Protein AF-A0A9P8M024-F1 (afdb_monomer_lite)

pLDDT: mean 74.9, std 19.81, range [36.81, 94.94]

Secondary structure (DSSP, 8-state):
---SSPPHHHHHHHHHHHHTSPTTSPP-HHHHHHHHSSS-HHHHHHHIIIIIHHHHTTPPP-------HHHHHHHHHHHHHTTS-HHHHHHHHTS-HHHHHHHHHHHHHHHTTSSGGGS----GGGSSSSSSTTSTTSS--

Radius of gyration: 23.08 Å; chains: 1; bounding box: 44×34×70 Å

Foldseek 3Di:
DADPDDDPVLLVLLLVQVVPDDPPDDRDLQVSCVSSVRHHSVRSVVCCVVPVVCVNPVHDHPPPPPDDPVNLVLLVVLCVVVVNPLVSSCVVSVHDSCVSVVSPVVVVVVLVVDDVVPDPPDPPVPVVPVVVVVVVPPPDD

Structure (mmCIF, N/CA/C/O backbone):
data_AF-A0A9P8M024-F1
#
_entry.id   AF-A0A9P8M024-F1
#
loop_
_atom_site.group_PDB
_atom_site.id
_atom_site.type_symbol
_atom_site.label_atom_id
_atom_site.label_alt_id
_atom_site.label_comp_id
_atom_site.label_asym_id
_atom_site.label_entity_id
_atom_site.label_seq_id
_atom_site.pdbx_PDB_ins_code
_atom_site.Cartn_x
_atom_site.Cartn_y
_atom_site.Cartn_z
_atom_site.occupancy
_atom_site.B_iso_or_equiv
_atom_site.auth_seq_id
_atom_site.auth_comp_id
_atom_site.auth_asym_id
_atom_site.auth_atom_id
_atom_site.pdbx_PDB_model_num
ATOM 1 N N . MET A 1 1 ? -18.719 12.873 7.281 1.00 48.31 1 MET A N 1
ATOM 2 C CA . MET A 1 1 ? -17.570 13.326 6.463 1.00 48.31 1 MET A CA 1
ATOM 3 C C . MET A 1 1 ? -16.414 12.363 6.687 1.00 48.31 1 MET A C 1
ATOM 5 O O . MET A 1 1 ? -15.939 12.270 7.809 1.00 48.31 1 MET A O 1
ATOM 9 N N . THR A 1 2 ? -15.994 11.594 5.681 1.00 57.56 2 THR A N 1
ATOM 10 C CA . THR A 1 2 ? -14.874 10.648 5.835 1.00 57.56 2 THR A CA 1
ATOM 11 C C . THR A 1 2 ? -13.555 11.346 5.506 1.00 57.56 2 THR A C 1
ATOM 13 O O . THR A 1 2 ? -13.323 11.699 4.348 1.00 57.56 2 THR A O 1
ATOM 16 N N . SER A 1 3 ? -12.691 11.548 6.504 1.00 70.75 3 SER A N 1
ATOM 17 C CA . SER A 1 3 ? -11.359 12.141 6.294 1.00 70.75 3 SER A CA 1
ATOM 18 C C . SER A 1 3 ? -10.456 11.226 5.451 1.00 70.75 3 SER A C 1
ATOM 20 O O . SER A 1 3 ? -10.525 9.998 5.563 1.00 70.75 3 SER A O 1
ATOM 22 N N . ARG A 1 4 ? -9.591 11.824 4.617 1.00 77.25 4 ARG A N 1
ATOM 23 C CA . ARG A 1 4 ?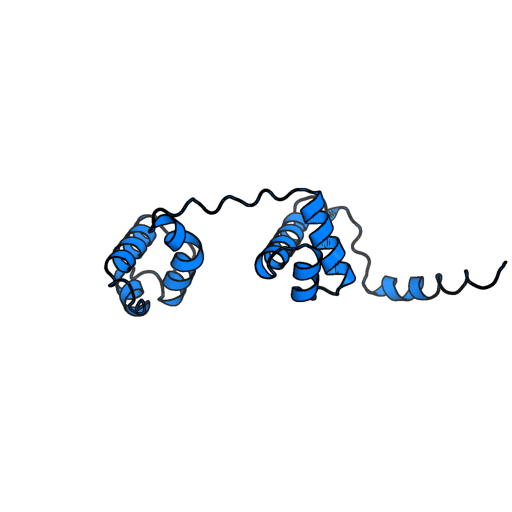 -8.552 11.104 3.853 1.00 77.25 4 ARG A CA 1
ATOM 24 C C . ARG A 1 4 ? -7.382 10.653 4.728 1.00 77.25 4 ARG A C 1
ATOM 26 O O . ARG A 1 4 ? -6.722 9.674 4.386 1.00 77.25 4 ARG A O 1
ATOM 33 N N . THR A 1 5 ? -7.113 11.355 5.824 1.00 86.00 5 THR A N 1
ATOM 34 C CA . THR A 1 5 ? -5.996 11.064 6.727 1.00 86.00 5 THR A CA 1
ATOM 35 C C . THR A 1 5 ? -6.438 10.125 7.848 1.00 86.00 5 THR A C 1
ATOM 37 O O . THR A 1 5 ? -7.584 10.175 8.300 1.00 86.00 5 THR A O 1
ATOM 40 N N . TRP A 1 6 ? -5.527 9.238 8.253 1.00 86.75 6 TRP A N 1
ATOM 41 C CA . TRP A 1 6 ? -5.691 8.351 9.404 1.00 86.75 6 TRP A CA 1
ATOM 42 C C . TRP A 1 6 ? -4.938 8.935 10.593 1.00 86.75 6 TRP A C 1
ATOM 44 O O . TRP A 1 6 ? -3.751 9.238 10.460 1.00 86.75 6 TRP A O 1
ATOM 54 N N . THR A 1 7 ? -5.614 9.091 11.727 1.00 91.00 7 THR A N 1
ATOM 55 C CA . THR A 1 7 ? -4.976 9.485 12.993 1.00 91.00 7 THR A CA 1
ATOM 56 C C . THR A 1 7 ? -4.551 8.256 13.795 1.00 91.00 7 THR A C 1
ATOM 58 O O . THR A 1 7 ? -5.070 7.161 13.575 1.00 91.00 7 THR A O 1
ATOM 61 N N . GLU A 1 8 ? -3.636 8.430 14.754 1.00 88.81 8 GLU A N 1
ATOM 62 C CA . GLU A 1 8 ? -3.185 7.320 15.609 1.00 88.81 8 GLU A CA 1
ATOM 63 C C . GLU A 1 8 ? -4.315 6.752 16.485 1.00 88.81 8 GLU A C 1
ATOM 65 O O . GLU A 1 8 ? -4.355 5.555 16.770 1.00 88.81 8 GLU A O 1
ATOM 70 N N . ASN A 1 9 ? -5.287 7.584 16.867 1.00 91.38 9 ASN A N 1
ATOM 71 C CA . ASN A 1 9 ? -6.475 7.113 17.577 1.00 91.38 9 ASN A CA 1
ATOM 72 C C . ASN A 1 9 ? -7.322 6.198 16.682 1.00 91.38 9 ASN A C 1
ATOM 74 O O . ASN A 1 9 ? -7.727 5.121 17.111 1.00 91.38 9 ASN A O 1
ATOM 78 N N . GLU A 1 10 ? -7.556 6.584 15.424 1.00 91.94 10 GLU A N 1
ATOM 79 C CA . GLU A 1 10 ? -8.332 5.776 14.475 1.00 91.94 10 GLU A CA 1
ATOM 80 C C . GLU A 1 10 ? -7.641 4.447 14.149 1.00 91.94 10 GLU A C 1
ATOM 82 O O . GLU A 1 10 ? -8.298 3.406 14.086 1.00 91.94 10 GLU A O 1
ATOM 87 N N . THR A 1 11 ? -6.318 4.458 13.957 1.00 90.81 11 THR A N 1
ATOM 88 C CA . THR A 1 11 ? -5.544 3.230 13.717 1.00 90.81 11 THR A CA 1
ATOM 89 C C . THR A 1 11 ? -5.518 2.348 14.961 1.00 90.81 11 THR A C 1
ATOM 91 O O . THR A 1 11 ? -5.635 1.130 14.846 1.00 90.81 11 THR A O 1
ATOM 94 N N . SER A 1 12 ? -5.443 2.926 16.159 1.00 90.31 12 SER A N 1
ATOM 95 C CA . SER A 1 12 ? -5.521 2.179 17.419 1.00 90.31 12 SER A CA 1
ATOM 96 C C . SER A 1 12 ? -6.884 1.517 17.620 1.00 90.31 12 SER A C 1
ATOM 98 O O . SER A 1 12 ? -6.928 0.323 17.924 1.00 90.31 12 SER A O 1
ATOM 100 N N . LEU A 1 13 ? -7.982 2.230 17.349 1.00 93.12 13 LEU A N 1
ATOM 101 C CA . LEU A 1 13 ? -9.337 1.665 17.359 1.00 93.12 13 LEU A CA 1
ATOM 102 C C . LEU A 1 13 ? -9.484 0.537 16.330 1.00 93.12 13 LEU A C 1
ATOM 104 O O . LEU A 1 13 ? -9.994 -0.533 16.660 1.00 93.12 13 LEU A O 1
ATOM 108 N N . LEU A 1 14 ? -8.977 0.735 15.108 1.00 91.56 14 LEU A N 1
ATOM 109 C CA . LEU A 1 14 ? -8.981 -0.284 14.055 1.00 91.56 14 LEU A CA 1
ATOM 110 C C . LEU A 1 14 ? -8.212 -1.546 14.480 1.00 91.56 14 LEU A C 1
ATOM 112 O O . LEU A 1 14 ? -8.735 -2.654 14.358 1.00 91.56 14 LEU A O 1
ATOM 116 N N . ARG A 1 15 ? -6.987 -1.398 15.000 1.00 90.25 15 ARG A N 1
ATOM 117 C CA . ARG A 1 15 ? -6.164 -2.526 15.470 1.00 90.25 15 ARG A CA 1
ATOM 118 C C . ARG A 1 15 ? -6.845 -3.279 16.609 1.00 90.25 15 ARG A C 1
ATOM 120 O O . ARG A 1 15 ? -6.884 -4.508 16.575 1.00 90.25 15 ARG A O 1
ATOM 127 N N . GLY A 1 16 ? -7.386 -2.554 17.588 1.00 89.88 16 GLY A N 1
ATOM 128 C CA . GLY A 1 16 ? -8.102 -3.133 18.724 1.00 89.88 16 GLY A CA 1
ATOM 129 C C . GLY A 1 16 ? -9.341 -3.911 18.285 1.00 89.88 16 GLY A C 1
ATOM 130 O O . GLY A 1 16 ? -9.491 -5.078 18.642 1.00 89.88 16 GLY A O 1
ATOM 131 N N . ALA A 1 17 ? -10.173 -3.308 17.432 1.00 90.75 17 ALA A N 1
ATOM 132 C CA . ALA A 1 17 ? -11.383 -3.942 16.917 1.00 90.75 17 ALA A CA 1
ATOM 133 C C . ALA A 1 17 ? -11.072 -5.215 16.113 1.00 90.75 17 ALA A C 1
ATOM 135 O O . ALA A 1 17 ? -11.764 -6.217 16.273 1.00 90.75 17 ALA A O 1
ATOM 136 N N . VAL A 1 18 ? -10.006 -5.215 15.301 1.00 89.44 18 VAL A N 1
ATOM 137 C CA . VAL A 1 18 ? -9.590 -6.417 14.561 1.00 89.44 18 VAL A CA 1
ATOM 138 C C . VAL A 1 18 ? -9.028 -7.492 15.494 1.00 89.44 18 VAL A C 1
ATOM 140 O O . VAL A 1 18 ? -9.379 -8.659 15.340 1.00 89.44 18 VAL A O 1
ATOM 143 N N . ARG A 1 19 ? -8.210 -7.138 16.494 1.00 86.44 19 ARG A N 1
ATOM 144 C CA . ARG A 1 19 ? -7.713 -8.106 17.493 1.00 86.44 19 ARG A CA 1
ATOM 145 C C . ARG A 1 19 ? -8.840 -8.760 18.295 1.00 86.44 19 ARG A C 1
ATOM 147 O O . ARG A 1 19 ? -8.716 -9.921 18.662 1.00 86.44 19 ARG A O 1
ATOM 154 N N . GLY A 1 20 ? -9.927 -8.029 18.540 1.00 83.06 20 GLY A N 1
ATOM 155 C CA . GLY A 1 20 ? -11.126 -8.552 19.197 1.00 83.06 20 GLY A CA 1
ATOM 156 C C . GLY A 1 20 ? -11.964 -9.498 18.328 1.00 83.06 20 GLY A C 1
ATOM 157 O O . GLY A 1 20 ? -12.884 -10.133 18.842 1.00 83.06 20 GLY A O 1
ATOM 158 N N . THR A 1 21 ? -11.679 -9.619 17.025 1.00 82.38 21 THR A N 1
ATOM 159 C CA . THR A 1 21 ? -12.354 -10.607 16.172 1.00 82.38 21 THR A CA 1
ATOM 160 C C . THR A 1 21 ? -11.745 -11.994 16.353 1.00 82.38 21 THR A C 1
ATOM 162 O O . THR A 1 21 ? -10.529 -12.155 16.424 1.00 82.38 21 THR A O 1
ATOM 165 N N . THR A 1 22 ? -12.599 -13.016 16.437 1.00 71.44 22 THR A N 1
ATOM 166 C CA . THR A 1 22 ? -12.159 -14.403 16.620 1.00 71.44 22 THR A CA 1
ATOM 167 C C . THR A 1 22 ? -11.286 -14.851 15.440 1.00 71.44 22 THR A C 1
ATOM 169 O O . THR A 1 22 ? -11.732 -14.729 14.291 1.00 71.44 22 THR A O 1
ATOM 172 N N . PRO A 1 23 ? -10.086 -15.410 15.689 1.00 63.12 23 PRO A N 1
ATOM 173 C CA . PRO A 1 23 ? -9.252 -15.982 14.638 1.00 63.12 23 PRO A CA 1
ATOM 174 C C . PRO A 1 23 ? -10.033 -17.007 13.803 1.00 63.12 23 PRO A C 1
ATOM 176 O O . PRO A 1 23 ? -10.764 -17.830 14.348 1.00 63.12 23 PRO A O 1
ATOM 179 N N . GLY A 1 24 ? -9.904 -16.944 12.476 1.00 63.28 24 GLY A N 1
ATOM 180 C CA . GLY A 1 24 ? -10.567 -17.874 11.550 1.00 63.28 24 GLY A CA 1
ATOM 181 C C . GLY A 1 24 ? -12.004 -17.513 11.151 1.00 63.28 24 GLY A C 1
ATOM 182 O O . GLY A 1 24 ? -12.564 -18.171 10.278 1.00 63.28 24 GLY A O 1
ATOM 183 N N . ARG A 1 25 ? -12.604 -16.454 11.717 1.00 72.81 25 ARG A N 1
ATOM 184 C CA . ARG A 1 25 ? -13.908 -15.932 11.269 1.00 72.81 25 ARG A CA 1
ATOM 185 C C . ARG A 1 25 ? -13.727 -14.780 10.274 1.00 72.81 25 ARG A C 1
ATOM 187 O O . ARG A 1 25 ? -12.775 -14.008 10.366 1.00 72.81 25 ARG A O 1
ATOM 194 N N . CYS A 1 26 ? -14.673 -14.624 9.345 1.00 79.25 26 CYS A N 1
ATOM 195 C CA . CYS A 1 26 ? -14.740 -13.445 8.483 1.00 79.25 26 CYS A CA 1
ATOM 196 C C . CYS A 1 26 ? -14.833 -12.163 9.328 1.00 79.25 26 CYS A C 1
ATOM 198 O O . CYS A 1 26 ? -15.745 -12.006 10.146 1.00 79.25 26 CYS A O 1
ATOM 200 N N . ILE A 1 27 ? -13.891 -11.243 9.115 1.00 84.75 27 ILE A N 1
ATOM 201 C CA . ILE A 1 27 ? -13.873 -9.931 9.762 1.00 84.75 27 ILE A CA 1
ATOM 202 C C . ILE A 1 27 ? -15.059 -9.109 9.236 1.00 84.75 27 ILE A C 1
ATOM 204 O O . ILE A 1 27 ? -15.174 -8.880 8.033 1.00 84.75 27 ILE A O 1
ATOM 208 N N . ARG A 1 28 ? -15.936 -8.651 10.140 1.00 89.56 28 ARG A N 1
ATOM 209 C CA . ARG A 1 28 ? -17.076 -7.779 9.805 1.00 89.56 28 ARG A CA 1
ATOM 210 C C . ARG A 1 28 ? -16.637 -6.318 9.802 1.00 89.56 28 ARG A C 1
ATOM 212 O O . ARG A 1 28 ? -16.569 -5.678 10.853 1.00 89.56 28 ARG A O 1
ATOM 219 N N . TRP A 1 29 ? -16.324 -5.793 8.625 1.00 89.75 29 TRP A N 1
ATOM 220 C CA . TRP A 1 29 ? -15.783 -4.440 8.466 1.00 89.75 29 TRP A CA 1
ATOM 221 C C . TRP A 1 29 ? -16.789 -3.342 8.803 1.00 89.75 29 TRP A C 1
ATOM 223 O O . TRP A 1 29 ? -16.383 -2.261 9.220 1.00 89.75 29 TRP A O 1
ATOM 233 N N . GLU A 1 30 ? -18.083 -3.620 8.684 1.00 91.69 30 GLU A N 1
ATOM 234 C CA . GLU A 1 30 ? -19.175 -2.728 9.079 1.00 91.69 30 GLU A CA 1
ATOM 235 C C . GLU A 1 30 ? -19.179 -2.518 10.595 1.00 91.69 30 GLU A C 1
ATOM 237 O O . GLU A 1 30 ? -19.273 -1.388 11.067 1.00 91.69 30 GLU A O 1
ATOM 242 N N . ALA A 1 31 ? -18.984 -3.596 11.360 1.00 90.75 31 ALA A N 1
ATOM 243 C CA . ALA A 1 31 ? -18.879 -3.521 12.814 1.00 90.75 31 ALA A CA 1
ATOM 244 C C . ALA A 1 31 ? -17.620 -2.750 13.241 1.00 90.75 31 ALA A C 1
ATOM 246 O O . ALA A 1 31 ? -17.669 -1.932 14.153 1.00 90.75 31 ALA A O 1
ATOM 247 N N . ILE A 1 32 ? -16.500 -2.952 12.543 1.00 91.44 32 ILE A N 1
ATOM 248 C CA . ILE A 1 32 ? -15.259 -2.206 12.798 1.00 91.44 32 ILE A CA 1
ATOM 249 C C . ILE A 1 32 ? -15.423 -0.723 12.455 1.00 91.44 32 ILE A C 1
ATOM 251 O O . I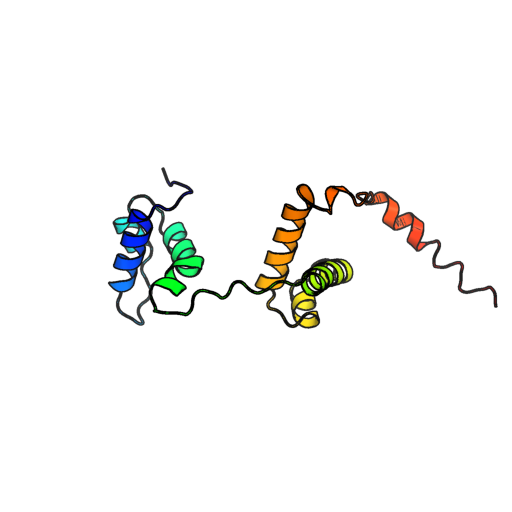LE A 1 32 ? -14.968 0.139 13.203 1.00 91.44 32 ILE A O 1
ATOM 255 N N . ALA A 1 33 ? -16.080 -0.403 11.341 1.00 92.81 33 ALA A N 1
ATOM 256 C CA . ALA A 1 33 ? -16.373 0.974 10.962 1.00 92.81 33 ALA A CA 1
ATOM 257 C C . ALA A 1 33 ? -17.263 1.675 11.992 1.00 92.81 33 ALA A C 1
ATOM 259 O O . ALA A 1 33 ? -17.035 2.847 12.278 1.00 92.81 33 ALA A O 1
ATOM 260 N N . ALA A 1 34 ? -18.209 0.956 12.603 1.00 92.50 34 ALA A N 1
ATOM 261 C CA . ALA A 1 34 ? -19.013 1.483 13.702 1.00 92.50 34 ALA A CA 1
ATOM 262 C C . ALA A 1 34 ? -18.172 1.808 14.952 1.00 92.50 34 ALA A C 1
ATOM 264 O O . ALA A 1 34 ? -18.499 2.754 15.657 1.00 92.50 34 ALA A O 1
ATOM 265 N N . VAL A 1 35 ? -17.068 1.089 15.200 1.00 92.06 35 VAL A N 1
ATOM 266 C CA . VAL A 1 35 ? -16.124 1.404 16.292 1.00 92.06 35 VAL A CA 1
ATOM 267 C C . VAL A 1 35 ? -15.251 2.614 15.954 1.00 92.06 35 VAL A C 1
ATOM 269 O O . VAL A 1 35 ? -15.031 3.474 16.801 1.00 92.06 35 VAL A O 1
ATOM 272 N N . VAL A 1 36 ? -14.746 2.703 14.720 1.00 89.19 36 VAL A N 1
ATOM 273 C CA . VAL A 1 36 ? -13.904 3.837 14.296 1.00 89.19 36 VAL A CA 1
ATOM 274 C C . VAL A 1 36 ? -14.740 5.112 14.126 1.00 89.19 36 VAL A C 1
ATOM 276 O O . VAL A 1 36 ? -14.230 6.201 14.363 1.00 89.19 36 VAL A O 1
ATOM 279 N N . THR A 1 37 ? -16.024 4.988 13.767 1.00 87.81 37 THR A N 1
ATOM 280 C CA . THR A 1 37 ? -17.058 6.031 1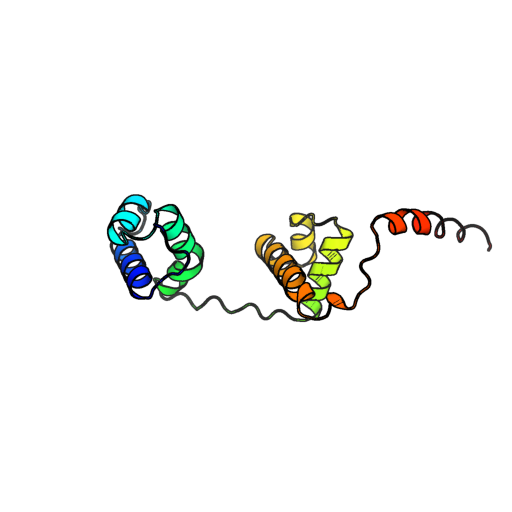3.550 1.00 87.81 37 THR A CA 1
ATOM 281 C C . THR A 1 37 ? -16.776 7.040 12.431 1.00 87.81 37 THR A C 1
ATOM 283 O O . THR A 1 37 ? -17.691 7.489 11.742 1.00 87.81 37 THR A O 1
ATOM 286 N N . THR A 1 38 ? -15.511 7.372 12.185 1.00 90.12 38 THR A N 1
ATOM 287 C CA . THR A 1 38 ? -15.066 8.396 11.229 1.00 90.12 38 THR A CA 1
ATOM 288 C C . THR A 1 38 ? -14.707 7.830 9.851 1.00 90.12 38 THR A C 1
ATOM 290 O O . THR A 1 38 ? -14.516 8.586 8.889 1.00 90.12 38 THR A O 1
ATOM 293 N N . LYS A 1 39 ? -14.586 6.501 9.742 1.00 89.25 39 LYS A N 1
ATOM 294 C CA . LYS A 1 39 ? -14.143 5.777 8.546 1.00 89.25 39 LYS A CA 1
ATOM 295 C C . LYS A 1 39 ? -15.166 4.721 8.145 1.00 89.25 39 LYS A C 1
ATOM 297 O O . LYS A 1 39 ? -15.747 4.042 8.981 1.00 89.25 39 LYS A O 1
ATOM 302 N N . SER A 1 40 ? -15.360 4.575 6.839 1.00 92.06 40 SER A N 1
ATOM 303 C CA . SER A 1 40 ? -16.222 3.540 6.260 1.00 92.06 40 SER A CA 1
ATOM 304 C C . SER A 1 40 ? -15.589 2.148 6.348 1.00 92.06 40 SER A C 1
ATOM 306 O O . SER A 1 40 ? -14.364 2.011 6.389 1.00 92.06 40 SER A O 1
ATOM 308 N N . ALA A 1 41 ? -16.420 1.106 6.261 1.00 90.38 41 ALA A N 1
ATOM 309 C CA . ALA A 1 41 ? -15.983 -0.294 6.235 1.00 90.38 41 ALA A CA 1
ATOM 310 C C . ALA A 1 41 ? -14.905 -0.548 5.171 1.00 90.38 41 ALA A C 1
ATOM 312 O O . ALA A 1 41 ? -13.866 -1.146 5.453 1.00 90.38 41 ALA A O 1
ATOM 313 N N . ARG A 1 42 ? -15.091 0.006 3.965 1.00 88.69 42 ARG A N 1
ATOM 314 C CA . ARG A 1 42 ? -14.112 -0.088 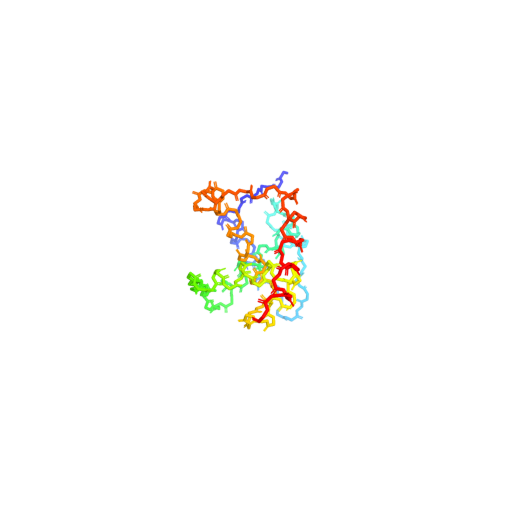2.875 1.00 88.69 42 ARG A CA 1
ATOM 315 C C . ARG A 1 42 ? -12.779 0.576 3.224 1.00 88.69 42 ARG A C 1
ATOM 317 O O . ARG A 1 42 ? -11.729 0.040 2.885 1.00 88.69 42 ARG A O 1
ATOM 324 N N . GLN A 1 43 ? -12.797 1.728 3.894 1.00 89.31 43 GLN A N 1
ATOM 325 C CA . GLN A 1 43 ? -11.564 2.393 4.326 1.00 89.31 43 GLN A CA 1
ATOM 326 C C . GLN A 1 43 ? -10.837 1.573 5.395 1.00 89.31 43 GLN A C 1
ATOM 328 O O . GLN A 1 43 ? -9.621 1.414 5.292 1.00 89.31 43 GLN A O 1
ATOM 333 N N . CYS A 1 44 ? -11.568 1.020 6.367 1.00 90.69 44 CYS A N 1
ATOM 334 C CA . CYS A 1 44 ? -11.019 0.124 7.387 1.00 90.69 44 CYS A CA 1
ATOM 335 C C . CYS A 1 44 ? -10.379 -1.123 6.755 1.00 90.69 44 CYS A C 1
ATOM 337 O O . CYS A 1 44 ? -9.229 -1.431 7.064 1.00 90.69 44 CYS A O 1
ATOM 339 N N . TYR A 1 45 ? -11.071 -1.770 5.810 1.00 90.00 45 TYR A N 1
ATOM 340 C CA . TYR A 1 45 ? -10.556 -2.912 5.045 1.00 90.00 45 TYR A CA 1
ATOM 341 C C . TYR A 1 45 ? -9.240 -2.575 4.331 1.00 90.00 45 TYR A C 1
ATOM 343 O O . TYR A 1 45 ? -8.222 -3.236 4.537 1.00 90.00 45 TYR A O 1
ATOM 351 N N . VAL A 1 46 ? -9.235 -1.505 3.527 1.00 88.50 46 VAL A N 1
ATOM 352 C CA . VAL A 1 46 ? -8.052 -1.092 2.756 1.00 88.50 46 VAL A CA 1
ATOM 353 C C . VAL A 1 46 ? -6.883 -0.74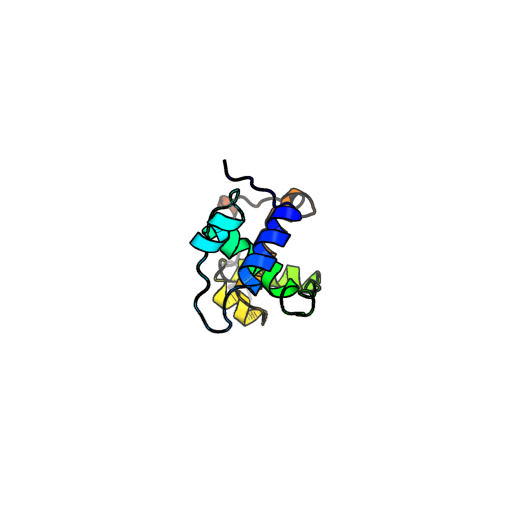8 3.681 1.00 88.50 46 VAL A C 1
ATOM 355 O O . VAL A 1 46 ? -5.758 -1.179 3.431 1.00 88.50 46 VAL A O 1
ATOM 358 N N . ARG A 1 47 ? -7.129 0.007 4.762 1.00 89.06 47 ARG A N 1
ATOM 359 C CA . ARG A 1 47 ? -6.085 0.386 5.726 1.00 89.06 47 ARG A CA 1
ATOM 360 C C . ARG A 1 47 ? -5.490 -0.839 6.408 1.00 89.06 47 ARG A C 1
ATOM 362 O O . ARG A 1 47 ? -4.267 -0.934 6.512 1.00 89.06 47 ARG A O 1
ATOM 369 N N . TYR A 1 48 ? -6.337 -1.769 6.843 1.00 88.38 48 TYR A N 1
ATOM 370 C CA . TYR A 1 48 ? -5.880 -2.971 7.518 1.00 88.38 48 TYR A CA 1
ATOM 371 C C . TYR A 1 48 ? -5.015 -3.835 6.600 1.00 88.38 48 TYR A C 1
ATOM 373 O O . TYR A 1 48 ? -3.876 -4.133 6.944 1.00 88.38 48 TYR A O 1
ATOM 381 N N . HIS A 1 49 ? -5.501 -4.180 5.408 1.00 84.56 49 HIS A N 1
ATOM 382 C CA . HIS A 1 49 ? -4.775 -5.083 4.512 1.00 84.56 49 HIS A CA 1
ATOM 383 C C . HIS A 1 49 ? -3.477 -4.493 3.949 1.00 84.56 49 HIS A C 1
ATOM 385 O O . HIS A 1 49 ? -2.542 -5.249 3.693 1.00 84.56 49 HIS A O 1
ATOM 391 N N . ASN A 1 50 ? -3.400 -3.169 3.785 1.00 83.12 50 ASN A N 1
ATOM 392 C CA . ASN A 1 50 ? -2.205 -2.520 3.246 1.00 83.12 50 ASN A CA 1
ATOM 393 C C . ASN A 1 50 ? -1.158 -2.179 4.312 1.00 83.12 50 ASN A C 1
ATOM 395 O O . ASN A 1 50 ? 0.020 -2.089 3.976 1.00 83.12 50 ASN A O 1
ATOM 399 N N . ILE A 1 51 ? -1.572 -1.917 5.557 1.00 83.56 51 ILE A N 1
ATOM 400 C CA . ILE A 1 51 ? -0.688 -1.364 6.594 1.00 83.56 51 ILE A CA 1
ATOM 401 C C . ILE A 1 51 ? -0.802 -2.175 7.887 1.00 83.56 51 ILE A C 1
ATOM 403 O O . ILE A 1 51 ? 0.149 -2.850 8.275 1.00 83.56 51 ILE A O 1
ATOM 407 N N . GLU A 1 52 ? -1.965 -2.157 8.544 1.00 83.75 52 GLU A N 1
ATOM 408 C CA . GLU A 1 52 ? -2.073 -2.635 9.934 1.00 83.75 52 GLU A CA 1
ATOM 409 C C . GLU A 1 52 ? -1.935 -4.155 10.085 1.00 83.75 52 GLU A C 1
ATOM 411 O O . GLU A 1 52 ? -1.497 -4.620 11.134 1.00 83.75 52 GLU A O 1
ATOM 416 N N . LYS A 1 53 ? -2.259 -4.951 9.058 1.00 80.88 53 LYS A N 1
ATOM 417 C CA . LYS A 1 53 ? -2.102 -6.415 9.075 1.00 80.88 53 LYS A CA 1
ATOM 418 C C . LYS A 1 53 ? -0.659 -6.818 9.394 1.00 80.88 53 LYS A C 1
ATOM 420 O O . LYS A 1 53 ? -0.442 -7.805 10.093 1.00 80.88 53 LYS A O 1
ATOM 425 N N . PHE A 1 54 ? 0.310 -6.035 8.921 1.00 73.75 54 PHE A N 1
ATOM 426 C CA . PHE A 1 54 ? 1.731 -6.270 9.170 1.00 73.75 54 PHE A CA 1
ATOM 427 C C . PHE A 1 54 ? 2.159 -5.810 10.571 1.00 73.75 54 PHE A C 1
ATOM 429 O O . PHE A 1 54 ? 3.052 -6.406 11.158 1.00 73.75 54 PHE A O 1
ATOM 436 N N . SER A 1 55 ? 1.483 -4.814 11.151 1.00 69.38 55 SER A N 1
ATOM 437 C CA . SER A 1 55 ? 1.765 -4.308 12.504 1.00 69.38 55 SER A CA 1
ATOM 438 C C . SER A 1 55 ? 1.076 -5.107 13.617 1.00 69.38 55 SER A C 1
ATOM 440 O O . SER A 1 55 ? 1.586 -5.200 14.730 1.00 69.38 55 SER A O 1
ATOM 442 N N . VAL A 1 56 ? -0.102 -5.677 13.349 1.00 61.78 56 VAL A N 1
ATOM 443 C CA . VAL A 1 56 ? -0.937 -6.339 14.365 1.00 61.78 56 VAL A CA 1
ATOM 444 C C . VAL A 1 56 ? -0.451 -7.750 14.700 1.00 61.78 56 VAL A C 1
ATOM 446 O O . VAL A 1 56 ? -0.636 -8.165 15.842 1.00 61.78 56 VAL A O 1
ATOM 449 N N . GLY A 1 57 ? 0.185 -8.448 13.753 1.00 57.06 57 GLY A N 1
ATOM 450 C CA . GLY A 1 57 ? 0.596 -9.852 13.885 1.00 57.06 57 GLY A CA 1
ATOM 451 C C . GLY A 1 57 ? 2.062 -10.098 14.254 1.00 57.06 57 GLY A C 1
ATOM 452 O O . GLY A 1 57 ? 2.520 -11.221 14.092 1.00 57.06 57 GLY A O 1
ATOM 453 N N . GLY A 1 58 ? 2.821 -9.074 14.668 1.00 53.66 58 GLY A N 1
ATOM 454 C CA . GLY A 1 58 ? 4.269 -9.218 14.901 1.00 53.66 58 GLY A CA 1
ATOM 455 C C . GLY A 1 58 ? 5.065 -9.548 13.631 1.00 53.66 58 GLY A C 1
ATOM 456 O O . GLY A 1 58 ? 6.205 -9.996 13.713 1.00 53.66 58 GLY A O 1
ATOM 457 N N . GLY A 1 59 ? 4.463 -9.348 12.455 1.00 49.78 59 GLY A N 1
ATOM 458 C CA . GLY A 1 59 ? 5.133 -9.539 11.180 1.00 49.78 59 GLY A CA 1
ATOM 459 C C . GLY A 1 59 ? 6.278 -8.545 11.041 1.00 49.78 59 GLY A C 1
ATOM 460 O O . GLY A 1 59 ? 6.156 -7.383 11.432 1.00 49.78 59 GLY A O 1
ATOM 461 N N . GLN A 1 60 ? 7.392 -9.005 10.472 1.00 49.78 60 GLN A N 1
ATOM 462 C CA . GLN A 1 60 ? 8.473 -8.122 10.047 1.00 49.78 60 GLN A CA 1
ATOM 463 C C . GLN A 1 60 ? 7.866 -6.950 9.253 1.00 49.78 60 GLN A C 1
ATOM 465 O O . GLN A 1 60 ? 7.029 -7.199 8.375 1.00 49.78 60 GLN A O 1
ATOM 470 N N . PRO A 1 61 ? 8.248 -5.687 9.545 1.00 51.66 61 PRO A N 1
ATOM 471 C CA . PRO A 1 61 ? 7.863 -4.554 8.714 1.00 51.66 61 PRO A CA 1
ATOM 472 C C . PRO A 1 61 ? 8.121 -4.937 7.265 1.00 51.66 61 PRO A C 1
ATOM 474 O O . PRO A 1 61 ? 9.180 -5.506 6.996 1.00 51.66 61 PRO A O 1
ATOM 477 N N . HIS A 1 62 ? 7.177 -4.668 6.355 1.00 55.50 62 HIS A N 1
ATOM 478 C CA . HIS A 1 62 ? 7.409 -4.909 4.933 1.00 55.50 62 HIS A CA 1
ATOM 479 C C . HIS A 1 62 ? 8.742 -4.248 4.596 1.00 55.50 62 HIS A C 1
ATOM 481 O O . HIS A 1 62 ? 8.853 -3.018 4.621 1.00 55.50 62 HIS A O 1
ATOM 487 N N . THR A 1 63 ? 9.772 -5.066 4.375 1.00 53.03 63 THR A N 1
ATOM 488 C CA . THR A 1 63 ? 11.094 -4.580 4.018 1.00 53.03 63 THR A CA 1
ATOM 489 C C . THR A 1 63 ? 10.858 -3.728 2.790 1.00 53.03 63 THR A C 1
ATOM 491 O O . THR A 1 63 ? 10.255 -4.192 1.818 1.00 53.03 63 THR A O 1
ATOM 494 N N . LYS A 1 64 ? 11.184 -2.434 2.878 1.00 55.19 64 LYS A N 1
ATOM 495 C CA . LYS A 1 64 ? 11.090 -1.549 1.719 1.00 55.19 64 LYS A CA 1
ATOM 496 C C . LYS A 1 64 ? 11.939 -2.230 0.656 1.00 55.19 64 LYS A C 1
ATOM 498 O O . LYS A 1 64 ? 13.141 -2.369 0.871 1.00 55.19 64 LYS A O 1
ATOM 503 N N . SER A 1 65 ? 11.320 -2.745 -0.407 1.00 63.34 65 SER A N 1
ATOM 504 C CA . SER A 1 65 ? 12.083 -3.447 -1.431 1.00 63.34 65 SER A CA 1
ATOM 505 C C . SER A 1 65 ? 13.127 -2.466 -1.946 1.00 63.34 65 SER A C 1
ATOM 507 O O . SER A 1 65 ? 12.783 -1.348 -2.346 1.00 63.34 65 SER A O 1
ATOM 509 N N . VAL A 1 66 ? 14.398 -2.845 -1.853 1.00 72.88 66 VAL A N 1
ATOM 510 C CA . VAL A 1 66 ? 15.496 -2.016 -2.339 1.00 72.88 66 VAL A CA 1
ATOM 511 C C . VAL A 1 66 ? 15.387 -2.022 -3.859 1.00 72.88 66 VAL A C 1
ATOM 513 O O . VAL A 1 66 ? 15.723 -3.004 -4.507 1.00 72.88 66 VAL A O 1
ATOM 516 N N . TRP A 1 67 ? 14.812 -0.960 -4.414 1.00 81.56 67 TRP A N 1
ATOM 517 C CA . TRP A 1 67 ? 14.763 -0.750 -5.854 1.00 81.56 67 TRP A CA 1
ATOM 518 C C . TRP A 1 67 ? 16.102 -0.192 -6.303 1.00 81.56 67 TRP A C 1
ATOM 520 O O . TRP A 1 67 ? 16.507 0.871 -5.828 1.00 81.56 67 TRP A O 1
ATOM 530 N N . THR A 1 68 ? 16.770 -0.897 -7.208 1.00 85.75 68 THR A N 1
ATOM 531 C CA . THR A 1 68 ? 17.971 -0.385 -7.868 1.00 85.75 68 THR A CA 1
ATOM 532 C C . THR A 1 68 ? 17.607 0.306 -9.183 1.00 85.75 68 THR A C 1
ATOM 534 O O . THR A 1 68 ? 16.520 0.098 -9.734 1.00 85.75 68 THR A O 1
ATOM 537 N N . SER A 1 69 ? 18.518 1.131 -9.701 1.00 84.88 69 SER A N 1
ATOM 538 C CA . SER A 1 69 ? 18.336 1.823 -10.986 1.00 84.88 69 SER A CA 1
ATOM 539 C C . SER A 1 69 ? 18.157 0.834 -12.146 1.00 84.88 69 SER A C 1
ATOM 541 O O . SER A 1 69 ? 17.379 1.058 -13.076 1.00 84.88 69 SER A O 1
ATOM 543 N N . GLU A 1 70 ? 18.831 -0.312 -12.066 1.00 86.94 70 GLU A N 1
ATOM 544 C CA . GLU A 1 70 ? 18.750 -1.396 -13.043 1.00 86.94 70 GLU A CA 1
ATOM 545 C C . GLU A 1 70 ? 17.356 -2.029 -13.036 1.00 86.94 70 GLU A C 1
ATOM 547 O O . GLU A 1 70 ? 16.780 -2.264 -14.099 1.00 86.94 70 GLU A O 1
ATOM 552 N N . MET A 1 71 ? 16.775 -2.242 -11.849 1.00 88.31 71 MET A N 1
ATOM 553 C CA . MET A 1 71 ? 15.407 -2.749 -11.715 1.00 88.31 71 MET A CA 1
ATOM 554 C C . MET A 1 71 ? 14.380 -1.759 -12.276 1.00 88.31 71 MET A C 1
ATOM 556 O O . MET A 1 71 ? 13.442 -2.167 -12.961 1.00 88.31 71 MET A O 1
ATOM 560 N N . ASP A 1 72 ? 14.564 -0.460 -12.029 1.00 91.00 72 ASP A N 1
ATOM 561 C CA . ASP A 1 72 ? 13.698 0.584 -12.588 1.00 91.00 72 ASP A CA 1
ATOM 562 C C . ASP A 1 72 ? 13.770 0.619 -14.115 1.00 91.00 72 ASP A C 1
ATOM 564 O O . ASP A 1 72 ? 12.739 0.646 -14.794 1.00 91.00 72 ASP A O 1
ATOM 568 N N . SER A 1 73 ? 14.988 0.549 -14.653 1.00 90.56 73 SER A N 1
ATOM 569 C CA . SER A 1 73 ? 15.244 0.506 -16.092 1.00 90.56 73 SER A CA 1
ATOM 570 C C . SER A 1 73 ? 14.615 -0.732 -16.733 1.00 90.56 73 SER A C 1
ATOM 572 O O . SER A 1 73 ? 13.987 -0.624 -17.787 1.00 90.56 73 SER A O 1
ATOM 574 N N . ALA A 1 74 ? 14.703 -1.894 -16.078 1.00 91.81 74 ALA A N 1
ATOM 575 C CA . ALA A 1 74 ? 14.057 -3.121 -16.535 1.00 91.81 74 ALA A CA 1
ATOM 576 C C . ALA A 1 74 ? 12.526 -2.980 -16.571 1.00 91.81 74 ALA A C 1
ATOM 578 O O . ALA A 1 74 ? 11.905 -3.305 -17.583 1.00 91.81 74 ALA A O 1
ATOM 579 N N . VAL A 1 75 ? 11.911 -2.431 -15.516 1.00 91.50 75 VAL A N 1
ATOM 580 C CA . VAL A 1 75 ? 10.455 -2.202 -15.469 1.00 91.50 75 VAL A CA 1
ATOM 581 C C . VAL A 1 75 ? 9.997 -1.254 -16.578 1.00 91.50 75 VAL A C 1
ATOM 583 O O . VAL A 1 75 ? 8.978 -1.521 -17.214 1.00 91.50 75 VAL A O 1
ATOM 586 N N . ILE A 1 76 ? 10.732 -0.169 -16.839 1.00 92.69 76 ILE A N 1
ATOM 587 C CA . ILE A 1 76 ? 10.400 0.782 -17.911 1.00 92.69 76 ILE A CA 1
ATOM 588 C C . ILE A 1 76 ? 10.545 0.123 -19.287 1.00 92.69 76 ILE A C 1
ATOM 590 O O . ILE A 1 76 ? 9.618 0.203 -20.098 1.00 92.69 76 ILE A O 1
ATOM 594 N N . ARG A 1 77 ? 11.672 -0.556 -19.535 1.00 93.25 77 ARG A N 1
ATOM 595 C CA . ARG A 1 77 ? 11.976 -1.197 -20.821 1.00 93.25 77 ARG A CA 1
ATOM 596 C C . ARG A 1 77 ? 10.959 -2.276 -21.173 1.00 93.25 77 ARG A C 1
ATOM 598 O O . ARG A 1 77 ? 10.389 -2.243 -22.260 1.00 93.25 77 ARG A O 1
ATOM 605 N N . GLU A 1 78 ? 10.683 -3.196 -20.252 1.00 94.38 78 GLU A N 1
ATOM 606 C CA . GLU A 1 78 ? 9.730 -4.278 -20.513 1.00 94.38 78 GLU A CA 1
ATOM 607 C C . GLU A 1 78 ? 8.293 -3.758 -20.628 1.00 94.38 78 GLU A C 1
ATOM 609 O O . GLU A 1 78 ? 7.514 -4.249 -21.448 1.00 94.38 78 GLU A O 1
ATOM 614 N N . ALA A 1 79 ? 7.924 -2.728 -19.858 1.00 93.94 79 ALA A N 1
ATOM 615 C CA . ALA A 1 79 ? 6.618 -2.093 -20.004 1.00 93.94 79 ALA A CA 1
ATOM 616 C C . ALA A 1 79 ? 6.454 -1.418 -21.375 1.00 93.94 79 ALA A C 1
ATOM 618 O O . ALA A 1 79 ? 5.356 -1.474 -21.932 1.00 93.94 79 ALA A O 1
ATOM 619 N N . ALA A 1 80 ? 7.513 -0.817 -21.928 1.00 92.00 80 ALA A N 1
ATOM 620 C CA . ALA A 1 80 ? 7.504 -0.261 -23.280 1.00 92.00 80 ALA A CA 1
ATOM 621 C C . ALA A 1 80 ? 7.406 -1.370 -24.342 1.00 92.00 80 ALA A C 1
ATOM 623 O O . ALA A 1 80 ? 6.490 -1.348 -25.160 1.00 92.00 80 ALA A O 1
ATOM 624 N N . ALA A 1 81 ? 8.265 -2.391 -24.264 1.00 91.69 81 ALA A N 1
ATOM 625 C CA . ALA A 1 81 ? 8.328 -3.478 -25.245 1.00 91.69 81 ALA A CA 1
ATOM 626 C C . ALA A 1 81 ? 7.036 -4.309 -25.335 1.00 91.69 81 ALA A C 1
ATOM 628 O O . ALA A 1 81 ? 6.700 -4.849 -26.385 1.00 91.69 81 ALA A O 1
ATOM 629 N N . THR A 1 82 ? 6.307 -4.445 -24.227 1.00 91.06 82 THR A N 1
ATOM 630 C CA . THR A 1 82 ? 5.098 -5.281 -24.162 1.00 91.06 82 THR A CA 1
ATOM 631 C C . THR A 1 82 ? 3.795 -4.496 -24.301 1.00 91.06 82 THR A C 1
ATOM 633 O O . THR A 1 82 ? 2.722 -5.103 -24.276 1.00 91.06 82 THR A O 1
ATOM 636 N N . GLY A 1 83 ? 3.850 -3.162 -24.392 1.00 91.06 83 GLY A N 1
ATOM 637 C CA . GLY A 1 83 ? 2.654 -2.319 -24.327 1.00 91.06 83 GLY A CA 1
ATOM 638 C C . GLY A 1 83 ? 1.950 -2.399 -22.967 1.00 91.06 83 GLY A C 1
ATOM 639 O O . GLY A 1 83 ? 0.723 -2.412 -22.896 1.00 91.06 83 GLY A O 1
ATOM 640 N N . ARG A 1 84 ? 2.718 -2.485 -21.869 1.00 91.38 84 ARG A N 1
ATOM 641 C CA . ARG A 1 84 ? 2.225 -2.569 -20.476 1.00 91.38 84 ARG A CA 1
ATOM 642 C C . ARG A 1 84 ? 1.358 -3.802 -20.192 1.00 91.38 84 ARG A C 1
ATOM 644 O O . ARG A 1 84 ? 0.481 -3.768 -19.324 1.00 91.38 84 ARG A O 1
ATOM 651 N N . LYS A 1 85 ? 1.625 -4.920 -20.870 1.00 93.88 85 LYS A N 1
ATOM 652 C CA . LYS A 1 85 ? 1.046 -6.228 -20.525 1.00 93.88 85 LYS A CA 1
ATOM 653 C C . LYS A 1 85 ? 1.702 -6.740 -19.241 1.00 93.88 85 LYS A C 1
ATOM 655 O O . LYS A 1 85 ? 2.676 -7.481 -19.277 1.00 93.88 85 LYS A O 1
ATOM 660 N N . TRP A 1 86 ? 1.178 -6.313 -18.092 1.00 91.62 86 TRP A N 1
ATOM 661 C CA . TRP A 1 86 ? 1.840 -6.476 -16.790 1.00 91.62 86 TRP A CA 1
ATOM 662 C C . TRP A 1 86 ? 2.145 -7.920 -16.387 1.00 91.62 86 TRP A C 1
ATOM 664 O O . TRP A 1 86 ? 3.103 -8.129 -15.654 1.00 91.62 86 TRP A O 1
ATOM 674 N N . VAL A 1 87 ? 1.357 -8.891 -16.855 1.00 94.94 87 VAL A N 1
ATOM 675 C CA . VAL A 1 87 ? 1.635 -10.322 -16.649 1.00 94.94 87 VAL A CA 1
ATOM 676 C C . VAL A 1 87 ? 2.959 -10.700 -17.314 1.00 94.94 87 VAL A C 1
ATOM 678 O O . VAL A 1 87 ? 3.861 -11.181 -16.643 1.00 94.94 87 VAL A O 1
ATOM 681 N N . LEU A 1 88 ? 3.130 -10.338 -18.586 1.00 93.19 88 LEU A N 1
ATOM 682 C CA . LEU A 1 88 ? 4.354 -10.600 -19.340 1.00 93.19 88 LEU A CA 1
ATOM 683 C C . LEU A 1 88 ? 5.556 -9.817 -18.788 1.00 93.19 88 LEU A C 1
ATOM 685 O O . LEU A 1 88 ? 6.665 -10.335 -18.724 1.00 93.19 88 LEU A O 1
ATOM 689 N N . VAL A 1 89 ? 5.346 -8.571 -18.349 1.00 91.75 89 VAL A N 1
ATOM 690 C CA . VAL A 1 89 ? 6.396 -7.766 -17.692 1.00 91.75 89 VAL A CA 1
ATOM 691 C C . VAL A 1 89 ? 6.876 -8.437 -16.404 1.00 91.75 89 VAL A C 1
ATOM 693 O O . VAL A 1 89 ? 8.076 -8.541 -16.169 1.00 91.75 89 VAL A O 1
ATOM 696 N N . ALA A 1 90 ? 5.941 -8.894 -15.573 1.00 92.62 90 ALA A N 1
ATOM 697 C CA . ALA A 1 90 ? 6.230 -9.590 -14.326 1.00 92.62 90 ALA A CA 1
ATOM 698 C C . ALA A 1 90 ? 7.013 -10.886 -14.563 1.00 92.62 90 ALA A C 1
ATOM 700 O O . ALA A 1 90 ? 8.031 -11.106 -13.910 1.00 92.62 90 ALA A O 1
ATOM 701 N N . GLU A 1 91 ? 6.585 -11.688 -15.540 1.00 93.56 91 GLU A N 1
ATOM 702 C CA . GLU A 1 91 ? 7.265 -12.923 -15.944 1.00 93.56 91 GLU A CA 1
ATOM 703 C C . GLU A 1 91 ? 8.708 -12.666 -16.392 1.00 93.56 91 GLU A C 1
ATOM 705 O O . GLU A 1 91 ? 9.616 -13.370 -15.960 1.00 93.56 91 GLU A O 1
ATOM 710 N N . ARG A 1 92 ? 8.946 -11.620 -17.194 1.00 92.56 92 ARG A N 1
ATOM 711 C CA . ARG A 1 92 ? 10.291 -11.289 -17.696 1.00 92.56 92 ARG A CA 1
ATOM 712 C C . ARG A 1 92 ? 11.240 -10.755 -16.626 1.00 92.56 92 ARG A C 1
ATOM 714 O O . ARG A 1 92 ? 12.444 -10.960 -16.731 1.00 92.56 92 ARG A O 1
ATOM 721 N N . ILE A 1 93 ? 10.717 -10.048 -15.625 1.00 89.38 93 ILE A N 1
ATOM 722 C CA . ILE A 1 93 ? 11.524 -9.428 -14.559 1.00 89.38 93 ILE A CA 1
ATOM 723 C C . ILE A 1 93 ? 11.653 -10.361 -13.340 1.00 89.38 93 ILE A C 1
ATOM 725 O O . ILE A 1 93 ? 12.533 -10.169 -12.505 1.00 89.38 93 ILE A O 1
ATOM 729 N N . GLY A 1 94 ? 10.795 -11.380 -13.222 1.00 88.56 94 GLY A N 1
ATOM 730 C CA . GLY A 1 94 ? 10.758 -12.279 -12.065 1.00 88.56 94 GLY A CA 1
ATOM 731 C C . GLY A 1 94 ? 10.154 -11.632 -10.812 1.00 88.56 94 GLY A C 1
ATOM 732 O O . GLY A 1 94 ? 10.462 -12.029 -9.690 1.00 88.56 94 GLY A O 1
ATOM 733 N N . LEU A 1 95 ? 9.306 -10.615 -10.984 1.00 87.56 95 LEU A N 1
ATOM 734 C CA . LEU A 1 95 ? 8.622 -9.903 -9.899 1.00 87.56 95 LEU A CA 1
ATOM 735 C C . LEU A 1 95 ? 7.108 -10.061 -10.030 1.00 87.56 95 LEU A C 1
ATOM 737 O O . LEU A 1 95 ? 6.598 -10.432 -11.078 1.00 87.56 95 LEU A O 1
ATOM 741 N N . SER A 1 96 ? 6.351 -9.749 -8.975 1.00 89.50 96 SER A N 1
ATOM 742 C CA . SER A 1 96 ? 4.888 -9.801 -9.071 1.00 89.50 96 SER A CA 1
ATOM 743 C C . SER A 1 96 ? 4.321 -8.659 -9.926 1.00 89.50 96 SER A C 1
ATOM 745 O O . SER A 1 96 ? 4.816 -7.529 -9.919 1.00 89.50 96 SER A O 1
ATOM 747 N N . VAL A 1 97 ? 3.203 -8.938 -10.600 1.00 90.81 97 VAL A N 1
ATOM 748 C CA . VAL A 1 97 ? 2.454 -7.982 -11.437 1.00 90.81 97 VAL A CA 1
ATOM 749 C C . VAL A 1 97 ? 2.164 -6.674 -10.701 1.00 90.81 97 VAL A C 1
ATOM 751 O O . VAL A 1 97 ? 2.352 -5.586 -11.248 1.00 90.81 97 VAL A O 1
ATOM 754 N N . SER A 1 98 ? 1.715 -6.766 -9.447 1.00 85.38 98 SER A N 1
ATOM 755 C CA . SER A 1 98 ? 1.386 -5.600 -8.625 1.00 85.38 98 SER A CA 1
ATOM 756 C C . SER A 1 98 ? 2.625 -4.769 -8.294 1.00 85.38 98 SER A C 1
ATOM 758 O O . SER A 1 98 ? 2.552 -3.542 -8.339 1.00 85.38 98 SER A O 1
ATOM 760 N N . VAL A 1 99 ? 3.765 -5.411 -8.028 1.00 87.31 99 VAL A N 1
ATOM 761 C CA . VAL A 1 99 ? 5.047 -4.747 -7.753 1.00 87.31 99 VAL A CA 1
ATOM 762 C C . VAL A 1 99 ? 5.542 -3.990 -8.989 1.00 87.31 99 VAL A C 1
ATOM 764 O O . VAL A 1 99 ? 5.790 -2.786 -8.889 1.00 87.31 99 VAL A O 1
ATOM 767 N N . CYS A 1 100 ? 5.590 -4.637 -10.160 1.00 90.38 100 CYS A N 1
ATOM 768 C CA . CYS A 1 100 ? 5.995 -3.997 -11.421 1.00 90.38 100 CYS A CA 1
ATOM 769 C C . CYS A 1 100 ? 5.088 -2.813 -11.777 1.00 90.38 100 CYS A C 1
ATOM 771 O O . CYS A 1 100 ? 5.567 -1.706 -12.034 1.00 90.38 100 CYS A O 1
ATOM 773 N N . LYS A 1 101 ? 3.765 -3.020 -11.733 1.00 91.31 101 LYS A N 1
ATOM 774 C CA . LYS A 1 101 ? 2.774 -1.984 -12.047 1.00 91.31 101 LYS A CA 1
ATOM 775 C C . LYS A 1 101 ? 2.897 -0.790 -11.100 1.00 91.31 101 LYS A C 1
ATOM 777 O O . LYS A 1 101 ? 2.970 0.354 -11.551 1.00 91.31 101 LYS A O 1
ATOM 782 N N . ASN A 1 102 ? 2.938 -1.037 -9.789 1.00 89.00 102 ASN A N 1
ATOM 783 C CA . ASN A 1 102 ? 3.048 0.027 -8.792 1.00 89.00 102 ASN A CA 1
ATOM 784 C C . ASN A 1 102 ? 4.338 0.825 -8.976 1.00 89.00 102 ASN A C 1
ATOM 786 O O . ASN A 1 102 ? 4.292 2.058 -8.939 1.00 89.00 102 ASN A O 1
ATOM 790 N N . ARG A 1 103 ? 5.468 0.146 -9.220 1.00 89.75 103 ARG A N 1
ATOM 791 C CA . ARG A 1 103 ? 6.747 0.822 -9.435 1.00 89.75 103 ARG A CA 1
ATOM 792 C C . ARG A 1 103 ? 6.734 1.675 -10.694 1.00 89.75 103 ARG A C 1
ATOM 794 O O . ARG A 1 103 ? 7.088 2.845 -10.605 1.00 89.75 103 ARG A O 1
ATOM 801 N N . PHE A 1 104 ? 6.240 1.154 -11.816 1.00 91.94 104 PHE A N 1
ATOM 802 C CA . PHE A 1 104 ? 6.125 1.915 -13.062 1.00 91.94 104 PHE A CA 1
ATOM 803 C C . PHE A 1 104 ? 5.347 3.229 -12.875 1.00 91.94 104 PHE A C 1
ATOM 805 O O . PHE A 1 104 ? 5.793 4.291 -13.307 1.00 91.94 104 PHE A O 1
ATOM 812 N N . TYR A 1 105 ? 4.208 3.200 -12.174 1.00 88.75 105 TYR A N 1
ATOM 813 C CA . TYR A 1 105 ? 3.438 4.422 -11.904 1.00 88.75 105 TYR A CA 1
ATOM 814 C C . TYR A 1 105 ? 4.075 5.334 -10.849 1.00 88.75 105 TYR A C 1
ATOM 816 O O . TYR A 1 105 ? 3.844 6.543 -10.868 1.00 88.75 105 TYR A O 1
ATOM 824 N N . VAL A 1 106 ? 4.865 4.803 -9.913 1.00 85.06 106 VAL A N 1
ATOM 825 C CA . VAL A 1 106 ? 5.713 5.637 -9.045 1.00 85.06 106 VAL A CA 1
ATOM 826 C C . VAL A 1 106 ? 6.769 6.360 -9.881 1.00 85.06 106 VAL A C 1
ATOM 828 O O . VAL A 1 106 ? 6.888 7.571 -9.736 1.00 85.06 106 VAL A O 1
ATOM 831 N N . LEU A 1 107 ? 7.451 5.665 -10.795 1.00 87.19 107 LEU A N 1
ATOM 832 C CA . LEU A 1 107 ? 8.456 6.248 -11.689 1.00 87.19 107 LEU A CA 1
ATOM 833 C C . LEU A 1 107 ? 7.848 7.291 -12.632 1.00 87.19 107 LEU A C 1
ATOM 835 O O . LEU A 1 107 ? 8.406 8.372 -12.765 1.00 87.19 107 LEU A O 1
ATOM 839 N N . ARG A 1 108 ? 6.659 7.045 -13.200 1.00 85.81 108 ARG A N 1
ATOM 840 C CA . ARG A 1 108 ? 5.939 8.048 -14.010 1.00 85.81 108 ARG A CA 1
ATOM 841 C C . ARG A 1 108 ? 5.601 9.317 -13.225 1.00 85.81 108 ARG A C 1
ATOM 843 O O . ARG A 1 108 ? 5.829 10.410 -13.721 1.00 85.81 108 ARG A O 1
ATOM 850 N N . ARG A 1 109 ? 5.085 9.176 -11.998 1.00 78.56 109 ARG A N 1
ATOM 851 C CA . ARG A 1 109 ? 4.753 10.320 -11.120 1.00 78.56 109 ARG A CA 1
ATOM 852 C C . ARG A 1 109 ? 5.998 11.024 -10.571 1.00 78.56 109 ARG A C 1
ATOM 854 O O . ARG A 1 109 ?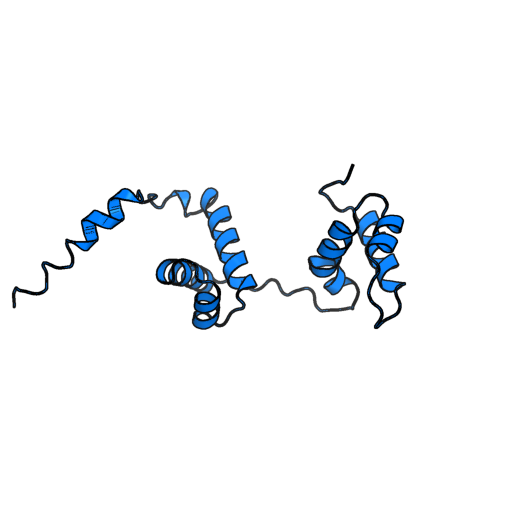 5.947 12.202 -10.235 1.00 78.56 109 ARG A O 1
ATOM 861 N N . GLY A 1 110 ? 7.095 10.286 -10.414 1.00 63.25 110 GLY A N 1
ATOM 862 C CA . GLY A 1 110 ? 8.405 10.814 -10.037 1.00 63.25 110 GLY A CA 1
ATOM 863 C C . GLY A 1 110 ? 9.091 11.535 -11.196 1.00 63.25 110 GLY A C 1
ATOM 864 O O . GLY A 1 110 ? 9.751 12.540 -10.969 1.00 63.25 110 GLY A O 1
ATOM 865 N N . GLY A 1 111 ? 8.853 11.087 -12.428 1.00 52.69 111 GLY A N 1
ATOM 866 C CA . GLY A 1 111 ? 9.356 11.675 -13.663 1.00 52.69 111 GLY A CA 1
ATOM 867 C C . GLY A 1 111 ? 8.916 13.115 -13.914 1.00 52.69 111 GLY A C 1
ATOM 868 O O . GLY A 1 111 ? 9.695 13.904 -14.438 1.00 52.69 111 GLY A O 1
ATOM 869 N N . GLU A 1 112 ? 7.718 13.481 -13.452 1.00 45.84 112 GLU A N 1
ATOM 870 C CA . GLU A 1 112 ? 7.201 14.860 -13.473 1.00 45.84 112 GLU A CA 1
ATOM 871 C C . GLU A 1 112 ? 7.922 15.788 -12.472 1.00 45.84 112 GLU A C 1
ATOM 873 O O . GLU A 1 112 ? 7.783 17.005 -12.549 1.00 45.84 112 GLU A O 1
ATOM 878 N N . ARG A 1 113 ? 8.728 15.243 -11.545 1.00 47.28 113 ARG A N 1
ATOM 879 C CA . ARG A 1 113 ? 9.558 16.022 -10.602 1.00 47.28 113 ARG A CA 1
ATOM 880 C C . ARG A 1 113 ? 11.061 15.738 -10.680 1.00 47.28 113 ARG A C 1
ATOM 882 O O . ARG A 1 113 ? 11.836 16.478 -10.085 1.00 47.28 113 ARG A O 1
ATOM 889 N N . GLY A 1 114 ? 11.498 14.715 -11.408 1.00 45.31 114 GLY A N 1
ATOM 890 C CA . GLY A 1 114 ? 12.903 14.336 -11.490 1.00 45.31 114 GLY A CA 1
ATOM 891 C C . GLY A 1 114 ? 13.195 13.464 -12.704 1.00 45.31 114 GLY A C 1
ATOM 892 O O . GLY A 1 114 ? 12.684 12.356 -12.834 1.00 45.31 114 GLY A O 1
ATOM 893 N N . VAL A 1 115 ? 14.073 13.977 -13.565 1.00 43.28 115 VAL A N 1
ATOM 894 C CA . VAL A 1 115 ? 14.745 13.308 -14.694 1.00 43.28 115 VAL A CA 1
ATOM 895 C C . VAL A 1 115 ? 13.895 13.035 -15.947 1.00 43.28 115 VAL A C 1
ATOM 897 O O . VAL A 1 115 ? 14.375 13.363 -17.029 1.00 43.28 115 VAL A O 1
ATOM 900 N N . LEU A 1 116 ? 12.645 12.553 -15.872 1.00 41.25 116 LEU A N 1
ATOM 901 C CA . LEU A 1 116 ? 11.837 12.356 -17.102 1.00 41.25 116 LEU A CA 1
ATOM 902 C C . LEU A 1 116 ? 11.286 13.660 -17.705 1.00 41.25 116 LEU A C 1
ATOM 904 O O . LEU A 1 116 ? 10.907 13.663 -18.868 1.00 41.25 116 LEU A O 1
ATOM 908 N N . SER A 1 117 ? 11.314 14.777 -16.973 1.00 43.38 117 SER A N 1
ATOM 909 C CA . SER A 1 117 ? 11.020 16.110 -17.523 1.00 43.38 117 SER A CA 1
ATOM 910 C C . SER A 1 117 ? 12.080 16.629 -18.505 1.00 43.38 117 SER A C 1
ATOM 912 O O . SER A 1 117 ? 11.871 17.667 -19.127 1.00 43.38 117 SER A O 1
ATOM 914 N N . LYS A 1 118 ? 13.223 15.939 -18.634 1.00 41.00 118 LYS A N 1
ATOM 915 C CA . LYS A 1 118 ? 14.317 16.311 -19.547 1.00 41.00 118 LYS A CA 1
ATOM 916 C C . LYS A 1 118 ? 14.414 15.436 -20.794 1.00 41.00 118 LYS A C 1
ATOM 918 O O . LYS A 1 118 ? 15.214 15.748 -21.670 1.00 41.00 118 LYS A O 1
ATOM 923 N N . LEU A 1 119 ? 13.643 14.353 -20.881 1.00 38.00 119 LEU A N 1
ATOM 924 C CA . LEU A 1 119 ? 13.541 13.603 -22.127 1.00 38.00 119 LEU A CA 1
ATOM 925 C C . LEU A 1 119 ? 12.446 14.255 -22.971 1.00 38.00 119 LEU A C 1
ATOM 927 O O . LEU A 1 119 ? 11.353 14.479 -22.445 1.00 38.00 119 LEU A O 1
ATOM 931 N N . PRO A 1 120 ? 12.715 14.582 -24.246 1.00 39.19 120 PRO A N 1
ATOM 932 C CA . PRO A 1 120 ? 11.668 15.082 -25.110 1.00 39.19 120 PRO A CA 1
ATOM 933 C C . PRO A 1 120 ? 10.554 14.036 -25.156 1.00 39.19 120 PRO A C 1
ATOM 935 O O . PRO A 1 120 ? 10.793 12.868 -25.470 1.00 39.19 120 PRO A O 1
ATOM 938 N N . VAL A 1 121 ? 9.342 14.454 -24.784 1.00 52.53 121 VAL A N 1
ATOM 939 C CA . VAL A 1 121 ? 8.126 13.701 -25.077 1.00 52.53 121 VAL A CA 1
ATOM 940 C C . VAL A 1 121 ? 8.075 13.624 -26.593 1.00 52.53 121 VAL A C 1
ATOM 942 O O . VAL A 1 121 ? 7.819 14.634 -27.239 1.00 52.53 121 VAL A O 1
ATOM 945 N N . MET A 1 122 ? 8.414 12.463 -27.151 1.00 45.12 122 MET A N 1
ATOM 946 C CA . MET A 1 122 ? 8.241 12.223 -28.576 1.00 45.12 122 MET A CA 1
ATOM 947 C C . MET A 1 122 ? 6.733 12.264 -28.849 1.00 45.12 122 MET A C 1
ATOM 949 O O . MET A 1 122 ? 6.006 11.484 -28.223 1.00 45.12 122 MET A O 1
ATOM 953 N N . PRO A 1 123 ? 6.251 13.196 -29.692 1.00 50.91 123 PRO A N 1
ATOM 954 C CA . PRO A 1 123 ? 4.871 13.203 -30.157 1.00 50.91 123 PRO A CA 1
ATOM 955 C C . PRO A 1 123 ? 4.509 11.829 -30.720 1.00 50.91 123 PRO A C 1
ATOM 957 O O . PRO A 1 123 ? 5.329 11.192 -31.383 1.00 50.91 123 PRO A O 1
ATOM 960 N N . GLU A 1 124 ? 3.292 11.370 -30.435 1.00 48.50 124 GLU A N 1
ATOM 961 C CA . GLU A 1 124 ? 2.763 10.078 -30.904 1.00 48.50 124 GLU A CA 1
ATOM 962 C C . GLU A 1 124 ? 2.815 9.978 -32.446 1.00 48.50 124 GLU A C 1
ATOM 964 O O . GLU A 1 124 ? 2.999 8.905 -33.013 1.00 48.50 124 GLU A O 1
ATOM 969 N N . ASP A 1 125 ? 2.800 11.140 -33.094 1.00 44.31 125 ASP A N 1
ATOM 970 C CA . ASP A 1 125 ? 2.838 11.408 -34.529 1.00 44.31 125 ASP A CA 1
ATOM 971 C C . ASP A 1 125 ? 4.209 11.132 -35.192 1.00 44.31 125 ASP A C 1
ATOM 973 O O . ASP A 1 125 ? 4.289 11.039 -36.413 1.00 44.31 125 ASP A O 1
ATOM 977 N N . LEU A 1 126 ? 5.292 10.968 -34.418 1.00 43.59 126 LEU A N 1
ATOM 978 C CA . LEU A 1 126 ? 6.647 10.706 -34.944 1.00 43.59 126 LEU A CA 1
ATOM 979 C C . LEU A 1 126 ? 7.057 9.220 -34.908 1.00 43.59 126 LEU A C 1
ATOM 981 O O . LEU A 1 126 ? 8.150 8.870 -35.357 1.00 43.59 126 LEU A O 1
ATOM 985 N N . TRP A 1 127 ? 6.200 8.325 -34.398 1.00 46.88 127 TRP A N 1
ATOM 986 C CA . TRP A 1 127 ? 6.443 6.872 -34.423 1.00 46.88 127 TRP A CA 1
ATOM 987 C C . TRP A 1 127 ? 6.220 6.253 -35.817 1.00 46.88 127 TRP A C 1
ATOM 989 O O . TRP A 1 127 ? 6.871 5.266 -36.170 1.00 46.88 127 TRP A O 1
ATOM 999 N N . GLU A 1 128 ? 5.342 6.839 -36.639 1.00 43.50 128 GLU A N 1
ATOM 1000 C CA . GLU A 1 128 ? 5.024 6.302 -37.971 1.00 43.50 128 GLU A CA 1
ATOM 1001 C C . GLU A 1 128 ? 6.083 6.623 -39.038 1.00 43.50 128 GLU A C 1
ATOM 1003 O O . GLU A 1 128 ? 6.239 5.857 -39.987 1.00 43.50 128 GLU A O 1
ATOM 1008 N N . GLU A 1 129 ? 6.893 7.670 -38.864 1.00 45.59 129 GLU A N 1
ATOM 1009 C CA . GLU A 1 129 ? 7.817 8.126 -39.914 1.00 45.59 129 GLU A CA 1
ATOM 1010 C C . GLU A 1 129 ? 9.184 7.408 -39.906 1.00 45.59 129 GLU A C 1
ATOM 1012 O O . GLU A 1 129 ? 9.886 7.388 -40.914 1.00 45.59 129 GLU A O 1
ATOM 1017 N N . GLN A 1 130 ? 9.553 6.734 -38.808 1.00 39.88 130 GLN A N 1
ATOM 1018 C CA . GLN A 1 130 ? 10.809 5.961 -38.714 1.00 39.88 130 GLN A CA 1
ATOM 1019 C C . GLN A 1 130 ? 10.632 4.446 -38.898 1.00 39.88 130 GLN A C 1
ATOM 1021 O O . GLN A 1 130 ? 11.616 3.712 -38.992 1.00 39.88 130 GLN A O 1
ATOM 1026 N N . SER A 1 131 ? 9.391 3.963 -39.022 1.00 42.31 131 SER A N 1
ATOM 1027 C CA . SER A 1 131 ? 9.132 2.563 -39.393 1.00 42.31 131 SER A CA 1
ATOM 1028 C C . SER A 1 131 ? 9.362 2.301 -40.893 1.00 42.31 131 SER A C 1
ATOM 1030 O O . SER A 1 131 ? 9.583 1.156 -41.277 1.00 42.31 131 SER A O 1
ATOM 1032 N N . GLY A 1 132 ? 9.389 3.347 -41.732 1.00 41.31 132 GLY A N 1
ATOM 1033 C CA . GLY A 1 132 ? 9.765 3.254 -43.152 1.00 41.31 132 GLY A CA 1
ATOM 1034 C C . GLY A 1 132 ? 11.276 3.339 -43.415 1.00 41.31 132 GLY A C 1
ATOM 1035 O O . GLY A 1 132 ? 11.776 2.712 -44.344 1.00 41.31 132 GLY A O 1
ATOM 1036 N N . ALA A 1 133 ? 12.036 4.039 -42.568 1.00 41.84 133 ALA A N 1
ATOM 1037 C CA . ALA A 1 133 ? 13.482 4.221 -42.755 1.00 41.84 133 ALA A CA 1
ATOM 1038 C C . ALA A 1 133 ? 14.332 2.993 -42.360 1.00 41.84 133 ALA A C 1
ATOM 1040 O O . ALA A 1 133 ? 15.522 2.944 -42.659 1.00 41.84 133 ALA A O 1
ATOM 1041 N N . LEU A 1 134 ? 13.732 1.977 -41.725 1.00 36.81 134 LEU A N 1
ATOM 1042 C CA . LEU A 1 134 ? 14.392 0.706 -41.393 1.00 36.81 134 LEU A CA 1
ATOM 1043 C C . LEU A 1 134 ? 14.060 -0.444 -42.365 1.00 36.81 134 LEU A C 1
ATOM 1045 O O . LEU A 1 134 ? 14.495 -1.570 -42.131 1.00 36.81 134 LEU A O 1
ATOM 1049 N N . GLN A 1 135 ? 13.355 -0.182 -43.475 1.00 43.72 135 GLN A N 1
ATOM 1050 C CA . GLN A 1 135 ? 13.221 -1.141 -44.588 1.00 43.72 135 GLN A CA 1
ATOM 1051 C C . GLN A 1 135 ? 14.178 -0.873 -45.770 1.00 43.72 135 GLN A C 1
ATOM 1053 O O . GLN A 1 135 ? 14.391 -1.768 -46.584 1.00 43.72 135 GLN A O 1
ATOM 1058 N N . GLU A 1 136 ? 14.860 0.276 -45.812 1.00 41.44 136 GLU A N 1
ATOM 1059 C CA . GLU A 1 136 ? 15.824 0.664 -46.867 1.00 41.44 136 GLU A CA 1
ATOM 1060 C C . GLU A 1 136 ? 17.297 0.319 -46.534 1.00 41.44 136 GLU A C 1
ATOM 1062 O O . GLU A 1 136 ? 18.226 0.860 -47.122 1.00 41.44 136 GLU A O 1
ATOM 1067 N N . LEU A 1 137 ? 17.549 -0.611 -45.604 1.00 43.31 137 LEU A N 1
ATOM 1068 C CA . LEU A 1 137 ? 18.890 -1.177 -45.350 1.00 43.31 137 LEU A CA 1
ATOM 1069 C C . LEU A 1 137 ? 18.897 -2.712 -45.432 1.00 43.31 137 LEU A C 1
ATOM 1071 O O . LEU A 1 137 ? 19.598 -3.387 -44.684 1.00 43.31 137 LEU A O 1
ATOM 1075 N N . SER A 1 138 ? 18.101 -3.272 -46.351 1.00 44.09 138 SER A N 1
ATOM 1076 C CA . SER A 1 138 ? 18.128 -4.707 -46.681 1.00 44.09 138 SER A CA 1
ATOM 1077 C C . SER A 1 138 ? 18.468 -5.025 -48.144 1.00 44.09 138 SER A C 1
ATOM 1079 O O . SER A 1 138 ? 18.375 -6.184 -48.533 1.00 44.09 138 SER A O 1
ATOM 1081 N N . TRP A 1 139 ? 18.920 -4.045 -48.946 1.00 40.81 139 TRP A N 1
ATOM 1082 C CA . TRP A 1 139 ? 19.236 -4.272 -50.369 1.00 40.81 139 TRP A CA 1
ATOM 1083 C C . TRP A 1 139 ? 20.453 -3.527 -50.941 1.00 40.81 139 TRP A C 1
ATOM 1085 O O . TRP A 1 139 ? 20.476 -3.260 -52.137 1.00 40.81 139 TRP A O 1
ATOM 1095 N N . LEU A 1 140 ? 21.507 -3.255 -50.164 1.00 37.12 140 LEU A N 1
ATOM 1096 C CA . LEU A 1 140 ? 22.819 -2.924 -50.744 1.00 37.12 140 LEU A CA 1
ATOM 1097 C C . LEU A 1 140 ? 23.974 -3.602 -49.978 1.00 37.12 140 LEU A C 1
ATOM 1099 O O . LEU A 1 140 ? 24.638 -2.973 -49.164 1.00 37.12 140 LEU A O 1
ATOM 1103 N N . TRP A 1 141 ? 24.174 -4.875 -50.354 1.00 44.06 141 TRP A N 1
ATOM 1104 C CA . TRP A 1 141 ? 25.373 -5.734 -50.277 1.00 44.06 141 TRP A CA 1
ATOM 1105 C C . TRP A 1 141 ? 25.700 -6.353 -48.915 1.00 44.06 141 TRP A C 1
ATOM 1107 O O . TRP A 1 141 ? 26.189 -5.645 -48.011 1.00 44.06 141 TRP A O 1
#

InterPro domains:
  IPR001005 SANT/Myb domain [PS50090] (1-52)
  IPR001005 SANT/Myb domain [SM00717] (2-54)
  IPR001005 SANT/Myb domain [SM00717] (63-110)
  IPR001005 SANT/Myb domain [cd00167] (5-51)
  IPR009057 Homedomain-like superfamily [SSF46689] (3-93)

Sequence (141 aa):
MTSRTWTENETSLLRGAVRGTTPGRCIRWEAIAAVVTTKSARQCYVRYHNIEKFSVGGGQPHTKSVWTSEMDSAVIREAAATGRKWVLVAERIGLSVSVCKNRFYVLRRGGERGVLSKLPVMPEDLWEEQSGALQELSWLW

Organism: NCBI:txid348837

=== Feature glossary ===
A reading guide for the features in this record.

Start from the sequence.

  · This is the polypeptide sequence — one letter per residue, N-terminus first. Length ranges from a few dozen residues for small domains to over a thousand for large multi-domain proteins.

Fold it, and you get atomic coordinates and the backbone conformation that goes with them.

  · Structure coordinates are given as an mmCIF _atom_site loop: one row per atom with element, residue name, chain id, sequence number, and x/y/z position in Å. Only the four main-chain atoms per residue are included here; side chains are omitted to keep the record compact.

  · Backbone dihedral angles. Every residue except chain termini has a φ (preceding-C → N → Cα → C) and a ψ (N → Cα → C → next-N). They are reported in degrees following the IUPAC sign convention. Secondary structure is essentially a statement about which (φ, ψ) basin each residue occupies.

  · The SS8 string is DSSP's per-residue secondary-structure call. α-helix (H) means an i→i+4 H-bond ladder; β-strand (E) means the residue participates in a β-sheet; 3₁₀ (G) and π (I) are tighter and wider helices; T/S are turns/bends; '-' is loop.

  · SS3 is a coarse helix/strand/coil call (letters a/b/c) made by the P-SEA algorithm from inter-Cα distances and dihedrals. It is less detailed than DSSP but needs only Cα positions.

Summarize the fold with a handful of shape descriptors and a per-residue structural alphabet.

  · Radius of gyration (Rg) is the root-mean-square distance of Cα atoms from their centroid — a single number for overall size and compactness. A globular domain of N residues has Rg ≈ 2.2·N^0.38 Å; an extended or disordered chain has a much larger Rg. The Cα contact count is the number of residue pairs whose Cα atoms are within 8 Å and are more than four positions apart in sequence — a standard proxy for tertiary packing density. The bounding box is the smallest axis-aligned box enclosing all Cα atoms.

  · The Foldseek 3Di string encodes local tertiary geometry as a 20-letter alphabet — one character per residue — derived from the relative positions of nearby Cα atoms. Unlike the amino-acid sequence, 3Di is a direct function of the 3D structure, so two proteins with the same fold have similar 3Di strings even at low sequence identity.

  · Solvent-accessible surface area (SASA) is the area in Å² traced out by the centre of a 1.4 Å probe sphere (a water molecule) rolled over the protein's van der Waals surface (Shrake–Rupley / Lee–Richards construction). Buried residues have near-zero SASA; fully exposed residues can exceed 200 Å². The total SASA scales roughly with the number of surface residues.

Ask how reliable the model is.

  · pLDDT (predicted Local Distance Difference Test) is AlphaFold's per-residue confidence score, ranging from 0 to 100. Values above 90 indicate high confidence (typically well-packed cores); 70–90 is confident; 50–70 low confidence; below 50 usually means the region is disordered or the prediction is unreliable there. AlphaFold stores pLDDT in the mmCIF B-factor column.

  · B-factor (Debye–Waller factor) reflects atomic displacement in the crystal lattice. It is an experimental observable (units Å²), not a prediction; low values mean the atom is pinned down, high values mean it moves or is heterogeneous across the crystal.

  · Predicted Aligned Error (PAE) is an AlphaFold confidence matrix: entry (i, j) is the expected error in the position of residue j, in ångströms, when the prediction is superimposed on the true structure at residue i. Low PAE within a block of residues means that block is internally rigid and well-predicted; high PAE between two blocks means their relative placement is uncertain even if each block individually is confident.

Place it in context: what it resembles, what it is annotated as, and how it looks.

  · Nearest PDB neighbors are the top structural matches found by Foldseek when searching this structure against the entire Protein Data Bank. Each hit reports a TM-score (0 to 1; >0.5 almost always implies the same fold) and an E-value. These are *structural* homologs — they may share no detectable sequence similarity.

  · Functional annotations link the protein to curated databases. InterPro entries identify conserved domains and families by matching the sequence against member-database signatures (Pfam, PROSITE, CDD, …). Gene Ontology (GO) terms describe molecular function, biological process, and cellular component in a controlled vocabulary. CATH places the structure in a hierarchical fold classification (Class/Architecture/Topology/Homologous-superfamily). The organism is the source species.

  · Three diagnostic plots accompany the record. The Cα contact map visualizes the tertiary structure as a 2D adjacency matrix (8 Å cutoff, sequence-local contacts suppressed). The Ramachandran plot shows the distribution of backbone (φ, ψ) torsions, with points in the α and β basins reflecting secondary structure content. The PAE plot shows AlphaFold's inter-residue confidence as a color matrix.

  · Six rendered views show the 3D structure from the faces of a cube — i.e. along ±x, ±y, ±z. Rendering representation is drawn randomly per protein from cartoon (secondary-structure ribbons), sticks (backbone bonds), or molecular surface; coloring is either N→C rainbow (blue at the N-terminus through red at the C-terminus) or one color per chain.